Protein AF-A0A497FRP1-F1 (afdb_monomer)

Solvent-accessible surface area (backbone atoms only — not comparable to full-atom values): 8065 Å² total; per-residue (Å²): 135,69,64,70,61,54,52,51,53,50,52,49,50,52,52,54,50,51,54,51,51,52,52,52,51,52,52,42,30,51,53,33,51,54,48,50,54,50,49,63,73,69,50,86,67,90,63,81,46,77,48,70,62,61,36,40,38,35,37,31,59,58,55,63,55,60,57,51,46,23,68,77,69,72,33,69,66,49,78,50,76,62,98,81,29,37,36,36,42,31,58,56,97,89,31,47,36,39,38,33,65,16,40,42,53,94,98,45,67,75,72,94,77,89,77,90,79,89,80,88,82,88,79,93,78,82,78,77,78,75,86,75,129

Sequence (133 aa):
MNWKRALKKEINREFEGDIRLLQEQRRRILRAYELKLKILQILERPVEAIFGSTKVYIRTFDFRVAHELSRKLGIIFWKDTDSYGATYTGQYNGIEIEIYGIKQLPGCKLVPKTRTVTETYYEIVCGGESDAD

Structure (mmCIF, N/CA/C/O backbone):
data_AF-A0A497FRP1-F1
#
_entry.id   AF-A0A497FRP1-F1
#
loop_
_atom_site.group_PDB
_atom_site.id
_atom_site.type_symbol
_atom_site.label_atom_id
_atom_site.label_alt_id
_atom_site.label_comp_id
_atom_site.label_asym_id
_atom_site.label_entity_id
_atom_site.label_seq_id
_atom_site.pdbx_PDB_ins_code
_atom_site.Cartn_x
_atom_site.Cartn_y
_atom_site.Cartn_z
_atom_site.occupancy
_atom_site.B_iso_or_equiv
_atom_site.auth_seq_id
_atom_site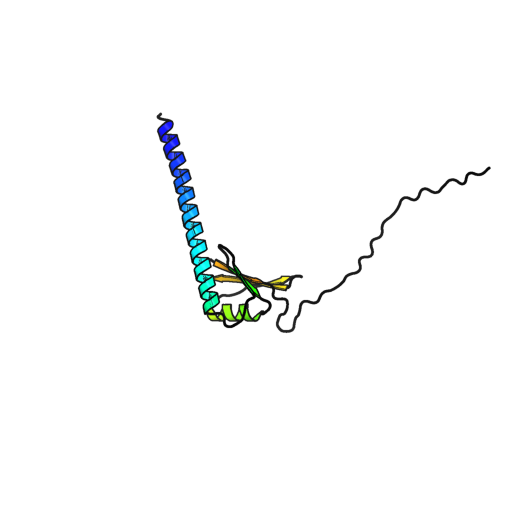.auth_comp_id
_atom_site.auth_asym_id
_atom_site.auth_atom_id
_atom_site.pdbx_PDB_model_num
ATOM 1 N N . MET A 1 1 ? -41.537 20.445 31.532 1.00 57.53 1 MET A N 1
ATOM 2 C CA . MET A 1 1 ? -40.456 19.697 30.842 1.00 57.53 1 MET A CA 1
ATOM 3 C C . MET A 1 1 ? -39.112 20.335 31.176 1.00 57.53 1 MET A C 1
ATOM 5 O O . MET A 1 1 ? -38.993 21.546 31.063 1.00 57.53 1 MET A O 1
ATOM 9 N N . ASN A 1 2 ? -38.125 19.564 31.646 1.00 80.31 2 ASN A N 1
ATOM 10 C CA . ASN A 1 2 ? -36.845 20.113 32.116 1.00 80.31 2 ASN A CA 1
ATOM 11 C C . ASN A 1 2 ? -35.817 20.145 30.970 1.00 80.31 2 ASN A C 1
ATOM 13 O O . ASN A 1 2 ? -35.059 19.193 30.776 1.00 80.31 2 ASN A O 1
ATOM 17 N N . TRP A 1 3 ? -35.838 21.229 30.194 1.00 78.75 3 TRP A N 1
ATOM 18 C CA . TRP A 1 3 ? -35.040 21.423 28.976 1.00 78.75 3 TRP A CA 1
ATOM 19 C C . TRP A 1 3 ? -33.530 21.219 29.192 1.00 78.75 3 TRP A C 1
ATOM 21 O O . TRP A 1 3 ? -32.858 20.659 28.332 1.00 78.75 3 TRP A O 1
ATOM 31 N N . LYS A 1 4 ? -33.006 21.537 30.385 1.00 80.81 4 LYS A N 1
ATOM 32 C CA . LYS A 1 4 ? -31.594 21.313 30.746 1.00 80.81 4 LYS A CA 1
ATOM 33 C C . LYS A 1 4 ? -31.196 19.831 30.752 1.00 80.81 4 LYS A C 1
ATOM 35 O O . LYS A 1 4 ? -30.079 19.492 30.374 1.00 80.81 4 LYS A O 1
ATOM 40 N N . ARG A 1 5 ? -32.095 18.926 31.170 1.00 81.12 5 ARG A N 1
ATOM 41 C CA . ARG A 1 5 ? -31.841 17.469 31.149 1.00 81.12 5 ARG A CA 1
ATOM 42 C C . ARG A 1 5 ? -31.880 16.899 29.732 1.00 81.12 5 ARG A C 1
ATOM 44 O O . ARG A 1 5 ? -31.123 15.975 29.457 1.00 81.12 5 ARG A O 1
ATOM 51 N N . ALA A 1 6 ? -32.752 17.428 28.873 1.00 73.25 6 ALA A N 1
ATOM 52 C CA . ALA A 1 6 ? -32.811 17.039 27.466 1.00 73.25 6 ALA A CA 1
ATOM 53 C C . ALA A 1 6 ? -31.524 17.461 26.742 1.00 73.25 6 ALA A C 1
ATOM 55 O O . ALA A 1 6 ? -30.841 16.604 26.191 1.00 73.25 6 ALA A O 1
ATOM 56 N N . LEU A 1 7 ? -31.117 18.726 26.905 1.00 78.50 7 LEU A N 1
ATOM 57 C CA . LEU A 1 7 ? -29.882 19.268 26.335 1.00 78.50 7 LEU A CA 1
ATOM 58 C C . LEU A 1 7 ? -28.638 18.483 26.786 1.00 78.50 7 LEU A C 1
ATOM 60 O O . LEU A 1 7 ? -27.804 18.113 25.971 1.00 78.50 7 LEU A O 1
ATOM 64 N N . LYS A 1 8 ? -28.537 18.144 28.080 1.00 78.38 8 LYS A N 1
ATOM 65 C CA . LYS A 1 8 ? -27.418 17.341 28.602 1.00 78.38 8 LYS A CA 1
ATOM 66 C C . LYS A 1 8 ? -27.380 15.918 28.026 1.00 78.38 8 LYS A C 1
ATOM 68 O O . LYS A 1 8 ? -26.298 15.389 27.802 1.00 78.38 8 LYS A O 1
ATOM 73 N N . LYS A 1 9 ? -28.537 15.280 27.809 1.00 80.00 9 LYS A N 1
ATOM 74 C CA . LYS A 1 9 ? -28.605 13.946 27.184 1.00 80.00 9 LYS A CA 1
ATOM 75 C C . LYS A 1 9 ? -28.179 13.977 25.720 1.00 80.00 9 LYS A C 1
ATOM 77 O O . LYS A 1 9 ? -27.547 13.031 25.268 1.00 80.00 9 LYS A O 1
ATOM 82 N N . GLU A 1 10 ? -28.550 15.032 25.009 1.00 77.94 10 GLU A N 1
ATOM 83 C CA . GLU A 1 10 ? -28.209 15.221 23.601 1.00 77.94 10 GLU A CA 1
ATOM 84 C C . GLU A 1 10 ? -26.709 15.463 23.428 1.00 77.94 10 GLU A C 1
ATOM 86 O O . GLU A 1 10 ? -26.054 14.690 22.737 1.00 77.94 10 GLU A O 1
ATOM 91 N N . ILE A 1 11 ? -26.147 16.399 24.202 1.00 78.00 11 ILE A N 1
ATOM 92 C CA . ILE A 1 11 ? -24.701 16.656 24.256 1.00 78.00 11 ILE A CA 1
ATOM 93 C C . ILE A 1 11 ? -23.923 15.378 24.610 1.00 78.00 11 ILE A C 1
ATOM 95 O O . ILE A 1 11 ? -22.951 15.037 23.945 1.00 78.00 11 ILE A O 1
ATOM 99 N N . ASN A 1 12 ? -24.352 14.625 25.632 1.00 82.38 12 ASN A N 1
ATOM 100 C CA . ASN A 1 12 ? -23.674 13.378 25.997 1.00 82.38 12 ASN A CA 1
ATOM 101 C C . ASN A 1 12 ? -23.708 12.334 24.870 1.00 82.38 12 ASN A C 1
ATOM 103 O O . ASN A 1 12 ? -22.714 11.645 24.670 1.00 82.38 12 ASN A O 1
ATOM 107 N N . ARG A 1 13 ? -24.820 12.213 24.132 1.00 79.00 13 ARG A N 1
ATOM 108 C CA . ARG A 1 13 ? -24.919 11.288 22.992 1.00 79.00 13 ARG A CA 1
ATOM 109 C C . ARG A 1 13 ? -23.989 11.673 21.849 1.00 79.00 13 ARG A C 1
ATOM 111 O O . ARG A 1 13 ? -23.401 10.786 21.239 1.00 79.00 13 ARG A O 1
ATOM 118 N N . GLU A 1 14 ? -23.870 12.965 21.568 1.00 81.00 14 GLU A N 1
ATOM 119 C CA . GLU A 1 14 ? -22.964 13.488 20.546 1.00 81.00 14 GLU A CA 1
ATOM 120 C C . GLU A 1 14 ? -21.505 13.162 20.903 1.00 81.00 14 GLU A C 1
ATOM 122 O O . GLU A 1 14 ? -20.824 12.474 20.143 1.00 81.00 14 GLU A O 1
ATOM 127 N N . PHE A 1 15 ? -21.075 13.490 22.128 1.00 83.88 15 PHE A N 1
ATOM 128 C CA . PHE A 1 15 ? -19.728 13.156 22.606 1.00 83.88 15 PHE A CA 1
ATOM 129 C C . PHE A 1 15 ? -19.458 11.643 22.674 1.00 83.88 15 PHE A C 1
ATOM 131 O O . PHE A 1 15 ? -18.354 11.201 22.359 1.00 83.88 15 PHE A O 1
ATOM 138 N N . GLU A 1 16 ? -20.435 10.820 23.069 1.00 87.75 16 GLU A N 1
ATOM 139 C CA . GLU A 1 16 ? -20.305 9.355 23.038 1.00 87.75 16 GLU A CA 1
ATOM 140 C C . GLU A 1 16 ? -20.108 8.829 21.606 1.00 87.75 16 GLU A C 1
ATOM 142 O O . GLU A 1 16 ? -19.308 7.912 21.388 1.00 87.75 16 GLU A O 1
ATOM 147 N N . GLY A 1 17 ? -20.801 9.425 20.631 1.00 86.62 17 GLY A N 1
ATOM 148 C CA . GLY A 1 17 ? -20.626 9.144 19.207 1.00 86.62 17 GLY A CA 1
ATOM 149 C C . GLY A 1 17 ? -19.216 9.476 18.722 1.00 86.62 17 GLY A C 1
ATOM 150 O O . GLY A 1 17 ? -18.550 8.620 18.132 1.00 86.62 17 GLY A O 1
ATOM 151 N N . ASP A 1 18 ? -18.726 10.668 19.052 1.00 88.12 18 ASP A N 1
ATOM 152 C CA . ASP A 1 18 ? -17.386 11.129 18.679 1.00 88.12 18 ASP A CA 1
ATOM 153 C C . ASP A 1 18 ? -16.284 10.268 19.299 1.00 88.12 18 ASP A C 1
ATOM 155 O O . ASP A 1 18 ? -15.343 9.853 18.616 1.00 88.12 18 ASP A O 1
ATOM 159 N N . ILE A 1 19 ? -16.413 9.917 20.583 1.00 90.88 19 ILE A N 1
ATOM 160 C CA . ILE A 1 19 ? -15.466 9.026 21.265 1.00 90.88 19 ILE A CA 1
ATOM 161 C C . ILE A 1 19 ? -15.409 7.673 20.554 1.00 90.88 19 ILE A C 1
ATOM 163 O O . ILE A 1 19 ? -14.320 7.136 20.330 1.00 90.88 19 ILE A O 1
ATOM 167 N N . ARG A 1 20 ? -16.562 7.114 20.176 1.00 92.19 20 ARG A N 1
ATOM 168 C CA . ARG A 1 20 ? -16.623 5.829 19.474 1.00 92.19 20 ARG A CA 1
ATOM 169 C C . ARG A 1 20 ? -15.963 5.910 18.099 1.00 92.19 20 ARG A C 1
ATOM 171 O O . ARG A 1 20 ? -15.179 5.024 17.756 1.00 92.19 20 ARG A O 1
ATOM 178 N N . LEU A 1 21 ? -16.207 6.985 17.352 1.00 91.50 21 LEU A N 1
ATOM 179 C CA . LEU A 1 21 ? -15.576 7.227 16.056 1.00 91.50 21 LEU A CA 1
ATOM 180 C C . LEU A 1 21 ? -14.048 7.317 16.183 1.00 91.50 21 LEU A C 1
ATOM 182 O O . LEU A 1 21 ? -13.322 6.653 15.440 1.00 91.50 21 LEU A O 1
ATOM 186 N N . LEU A 1 22 ? -13.548 8.076 17.160 1.00 92.12 22 LEU A N 1
ATOM 187 C CA . LEU A 1 22 ? -12.113 8.206 17.426 1.00 92.12 22 LEU A CA 1
ATOM 188 C C . LEU A 1 22 ? -11.483 6.868 17.831 1.00 92.12 22 LEU A C 1
ATOM 190 O O . LEU A 1 22 ? -10.384 6.530 17.383 1.00 92.12 22 LEU A O 1
ATOM 194 N N . GLN A 1 23 ? -12.178 6.065 18.640 1.00 93.62 23 GLN A N 1
ATOM 195 C CA . GLN A 1 23 ? -11.725 4.720 18.998 1.00 93.62 23 GLN A CA 1
ATOM 196 C C . GLN A 1 23 ? -11.645 3.796 17.777 1.00 93.62 23 GLN A C 1
ATOM 198 O O . GLN A 1 23 ? -10.676 3.045 17.638 1.00 93.62 23 GLN A O 1
ATOM 203 N N . GLU A 1 24 ? -12.623 3.849 16.875 1.00 92.00 24 GLU A N 1
ATOM 204 C CA . GLU A 1 24 ? -12.614 3.071 15.634 1.00 92.00 24 GLU A CA 1
ATOM 205 C C . GLU A 1 24 ? -11.492 3.512 14.689 1.00 92.00 24 GLU A C 1
ATOM 207 O O . GLU A 1 24 ? -10.766 2.662 14.165 1.00 92.00 24 GLU A O 1
ATOM 212 N N . GLN A 1 25 ? -11.279 4.820 14.526 1.00 91.56 25 GLN A N 1
ATOM 213 C CA . GLN A 1 25 ? -10.159 5.357 13.751 1.00 91.56 25 GLN A CA 1
ATOM 214 C C . GLN A 1 25 ? -8.815 4.906 14.326 1.00 91.56 25 GLN A C 1
ATOM 216 O O . GLN A 1 25 ? -7.975 4.387 13.589 1.00 91.56 25 GLN A O 1
ATOM 221 N N . ARG A 1 26 ? -8.633 5.004 15.649 1.00 93.94 26 ARG A N 1
ATOM 222 C CA . ARG A 1 26 ? -7.423 4.529 16.332 1.00 93.94 26 ARG A CA 1
ATOM 223 C C . ARG A 1 26 ? -7.180 3.043 16.073 1.00 93.94 26 ARG A C 1
ATOM 225 O O . ARG A 1 26 ? -6.056 2.662 15.757 1.00 93.94 26 ARG A O 1
ATOM 232 N N . ARG A 1 27 ? -8.215 2.199 16.155 1.00 93.75 27 ARG A N 1
ATOM 233 C CA . ARG A 1 27 ? -8.098 0.761 15.845 1.00 93.75 27 ARG A CA 1
ATOM 234 C C . ARG A 1 27 ? -7.676 0.519 14.396 1.00 93.75 27 ARG A C 1
ATOM 236 O O . ARG A 1 27 ? -6.821 -0.330 14.161 1.00 93.75 27 ARG A O 1
ATOM 243 N N . ARG A 1 28 ? -8.240 1.252 13.431 1.00 93.19 28 ARG A N 1
ATOM 244 C CA . ARG A 1 28 ? -7.859 1.136 12.010 1.00 93.19 28 ARG A CA 1
ATOM 245 C C . ARG A 1 28 ? -6.396 1.519 11.786 1.00 93.19 28 ARG A C 1
ATOM 247 O O . ARG A 1 28 ? -5.691 0.784 11.103 1.00 93.19 28 ARG A O 1
ATOM 254 N N . ILE A 1 29 ? -5.938 2.609 12.404 1.00 94.75 29 ILE A N 1
ATOM 255 C CA . ILE A 1 29 ? -4.543 3.064 12.310 1.00 94.75 29 ILE A CA 1
ATOM 256 C C . ILE A 1 29 ? -3.583 2.018 12.883 1.00 94.75 29 ILE A C 1
ATOM 258 O O . ILE A 1 29 ? -2.592 1.685 12.239 1.00 94.75 29 ILE A O 1
ATOM 262 N N . LEU A 1 30 ? -3.888 1.459 14.059 1.00 96.12 30 LEU A N 1
ATOM 263 C CA . LEU A 1 30 ? -3.043 0.436 14.683 1.00 96.12 30 LEU A CA 1
ATOM 264 C C . LEU A 1 30 ? -2.925 -0.818 13.811 1.00 96.12 30 LEU A C 1
ATOM 266 O O . LEU A 1 30 ? -1.815 -1.282 13.569 1.00 96.12 30 LEU A O 1
ATOM 270 N N . ARG A 1 31 ? -4.036 -1.312 13.252 1.00 96.19 31 ARG A N 1
ATOM 271 C CA . ARG A 1 31 ? -3.995 -2.474 12.350 1.00 96.19 31 ARG A CA 1
ATOM 272 C C . ARG A 1 31 ? -3.225 -2.188 11.058 1.00 96.19 31 ARG A C 1
ATOM 274 O O . ARG A 1 31 ? -2.502 -3.053 10.574 1.00 96.19 31 ARG A O 1
ATOM 281 N N . ALA A 1 32 ? -3.359 -0.985 10.494 1.00 96.38 32 ALA A N 1
ATOM 282 C CA . ALA A 1 32 ? -2.578 -0.581 9.325 1.00 96.38 32 ALA A CA 1
ATOM 283 C C . ALA A 1 32 ? -1.082 -0.516 9.657 1.00 96.38 32 ALA A C 1
ATOM 285 O O . ALA A 1 32 ? -0.261 -0.979 8.871 1.00 96.38 32 ALA A O 1
ATOM 286 N N . TYR A 1 33 ? -0.719 -0.004 10.833 1.00 96.75 33 TYR A N 1
ATOM 287 C CA . TYR A 1 33 ? 0.664 0.021 11.304 1.00 96.75 33 TYR A CA 1
ATOM 288 C C . TYR A 1 3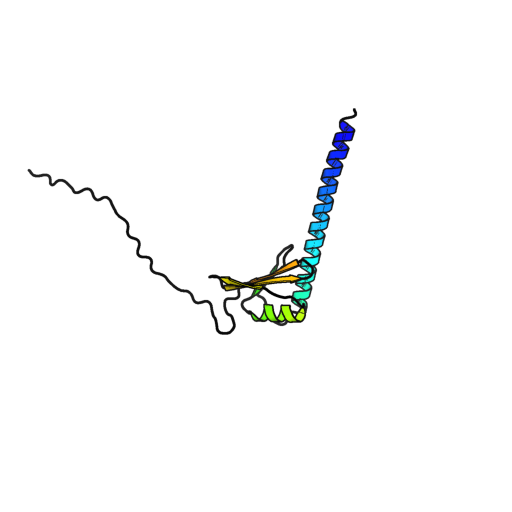3 ? 1.245 -1.388 11.497 1.00 96.75 33 TYR A C 1
ATOM 290 O O . TYR A 1 33 ? 2.331 -1.672 10.992 1.00 96.75 33 TYR A O 1
ATOM 298 N N . GLU A 1 34 ? 0.505 -2.294 12.138 1.00 97.00 34 GLU A N 1
ATOM 299 C CA . GLU A 1 34 ? 0.885 -3.707 12.275 1.00 97.00 34 GLU A CA 1
ATOM 300 C C . GLU A 1 34 ? 1.096 -4.372 10.911 1.00 97.00 34 GLU A C 1
ATOM 302 O O . GLU A 1 34 ? 2.082 -5.081 10.705 1.00 97.00 34 GLU A O 1
ATOM 307 N N . LEU A 1 35 ? 0.212 -4.100 9.947 1.00 97.31 35 LEU A N 1
ATOM 308 C CA . LEU A 1 35 ? 0.352 -4.606 8.586 1.00 97.31 35 LEU A CA 1
ATOM 309 C C . LEU A 1 35 ? 1.621 -4.077 7.907 1.00 97.31 35 LEU A C 1
ATOM 311 O O . LEU A 1 35 ? 2.328 -4.855 7.274 1.00 97.31 35 LEU A O 1
ATOM 315 N N . LYS A 1 36 ? 1.962 -2.793 8.063 1.00 97.38 36 LYS A N 1
ATOM 316 C CA . LYS A 1 36 ? 3.218 -2.248 7.522 1.00 97.38 36 LYS A CA 1
ATOM 317 C C . LYS A 1 36 ? 4.444 -2.933 8.111 1.00 97.38 36 LYS A C 1
ATOM 319 O O . LYS A 1 36 ? 5.346 -3.286 7.360 1.00 97.38 36 LYS A O 1
ATOM 324 N N . LEU A 1 37 ? 4.475 -3.136 9.430 1.00 96.56 37 LEU A N 1
ATOM 325 C CA . LEU A 1 37 ? 5.568 -3.851 10.093 1.00 96.56 37 LEU A CA 1
ATOM 326 C C . LEU A 1 37 ? 5.679 -5.287 9.583 1.00 96.56 37 LEU A C 1
ATOM 328 O O . LEU A 1 37 ? 6.774 -5.745 9.266 1.00 96.56 37 LEU A O 1
ATOM 332 N N . LYS A 1 38 ? 4.543 -5.972 9.432 1.00 96.75 38 LYS A N 1
ATOM 333 C CA . LYS A 1 38 ? 4.499 -7.314 8.852 1.00 96.75 38 LYS A CA 1
ATOM 334 C C . LYS A 1 38 ? 5.046 -7.324 7.428 1.00 96.75 38 LYS A C 1
ATOM 336 O O . LYS A 1 38 ? 5.840 -8.194 7.100 1.00 96.75 38 LYS A O 1
ATOM 341 N N . ILE A 1 39 ? 4.655 -6.358 6.596 1.00 96.94 39 ILE A N 1
ATOM 342 C CA . ILE A 1 39 ? 5.176 -6.213 5.233 1.00 96.94 39 ILE A CA 1
ATOM 343 C C . ILE A 1 39 ? 6.692 -6.018 5.261 1.00 96.94 39 ILE A C 1
ATOM 345 O O . ILE A 1 39 ? 7.389 -6.745 4.568 1.00 96.94 39 ILE A O 1
ATOM 349 N N . LEU A 1 40 ? 7.212 -5.115 6.097 1.00 94.75 40 LEU A N 1
ATOM 350 C CA . LEU A 1 40 ? 8.657 -4.896 6.234 1.00 94.75 40 LEU A CA 1
ATOM 351 C C . LEU A 1 40 ? 9.416 -6.166 6.636 1.00 94.75 40 LEU A C 1
ATOM 353 O O . LEU A 1 40 ? 10.519 -6.387 6.155 1.00 94.75 40 LEU A O 1
ATOM 357 N N . GLN A 1 41 ? 8.835 -7.003 7.497 1.00 95.31 41 GLN A N 1
ATOM 358 C CA . GLN A 1 41 ? 9.462 -8.250 7.944 1.00 95.31 41 GLN A CA 1
ATOM 359 C C . GLN A 1 41 ? 9.485 -9.333 6.867 1.00 95.31 41 GLN A C 1
ATOM 361 O O . GLN A 1 41 ? 10.419 -10.127 6.815 1.00 95.31 41 GLN A O 1
ATOM 366 N N . ILE A 1 42 ? 8.438 -9.411 6.044 1.00 95.44 42 ILE A N 1
ATOM 367 C CA . ILE A 1 42 ? 8.320 -10.472 5.042 1.00 95.44 42 ILE A CA 1
ATOM 368 C C . ILE A 1 42 ? 8.924 -10.082 3.700 1.00 95.44 42 ILE A C 1
ATOM 370 O O . ILE A 1 42 ? 9.133 -10.973 2.888 1.00 95.44 42 ILE A O 1
ATOM 374 N N . LEU A 1 43 ? 9.132 -8.799 3.419 1.00 95.06 43 LEU A N 1
ATOM 375 C CA . LEU A 1 43 ? 9.592 -8.339 2.117 1.00 95.06 43 LEU A CA 1
ATOM 376 C C . LEU A 1 43 ? 11.109 -8.538 1.981 1.00 95.06 43 LEU A C 1
ATOM 378 O O . LEU A 1 43 ? 11.888 -7.991 2.751 1.00 95.06 43 LEU A O 1
ATOM 382 N N . GLU A 1 44 ? 11.532 -9.301 0.978 1.00 95.06 44 GLU A N 1
ATOM 383 C CA . GLU A 1 44 ? 12.948 -9.494 0.635 1.00 95.06 44 GLU A CA 1
ATOM 384 C C . GLU A 1 44 ? 13.456 -8.403 -0.313 1.00 95.06 44 GLU A C 1
ATOM 386 O O . GLU A 1 44 ? 14.650 -8.110 -0.369 1.00 95.06 44 GLU A O 1
ATOM 391 N N . ARG A 1 45 ? 12.552 -7.815 -1.100 1.00 92.69 45 ARG A N 1
ATOM 392 C CA . ARG A 1 45 ? 12.882 -6.789 -2.089 1.00 92.69 45 ARG A CA 1
ATOM 393 C C . ARG A 1 45 ? 12.916 -5.403 -1.458 1.00 92.69 45 ARG A C 1
ATOM 395 O O . ARG A 1 45 ? 12.055 -5.094 -0.644 1.00 92.69 45 ARG A O 1
ATOM 402 N N . PRO A 1 46 ? 13.843 -4.525 -1.865 1.00 91.19 46 PRO A N 1
ATOM 403 C CA . PRO A 1 46 ? 13.814 -3.147 -1.409 1.00 91.19 46 PRO A CA 1
ATOM 404 C C . PRO A 1 46 ? 12.569 -2.425 -1.943 1.00 91.19 46 PRO A C 1
ATOM 406 O O . PRO A 1 46 ? 12.139 -2.625 -3.082 1.00 91.19 46 PRO A O 1
ATOM 409 N N . VAL A 1 47 ? 12.017 -1.547 -1.112 1.00 95.38 47 VAL A N 1
ATOM 410 C CA . VAL A 1 47 ? 10.972 -0.578 -1.466 1.00 95.38 47 VAL A CA 1
ATOM 411 C C . VAL A 1 47 ? 11.459 0.807 -1.079 1.00 95.38 47 VAL A C 1
ATOM 413 O O . VAL A 1 47 ? 12.238 0.949 -0.140 1.00 95.38 47 VAL A O 1
ATOM 416 N N . GLU A 1 48 ? 11.003 1.832 -1.790 1.00 96.06 48 GLU A N 1
ATOM 417 C CA . GLU A 1 48 ? 11.396 3.208 -1.484 1.00 96.06 48 GLU A CA 1
ATOM 418 C C . GLU A 1 48 ? 10.722 3.705 -0.206 1.00 96.06 48 GLU A C 1
ATOM 420 O O . GLU A 1 48 ? 11.336 4.401 0.597 1.00 96.06 48 GLU A O 1
ATOM 425 N N . ALA A 1 49 ? 9.444 3.365 -0.023 1.00 95.94 49 ALA A N 1
ATOM 426 C CA . ALA A 1 49 ? 8.674 3.803 1.130 1.00 95.94 49 ALA A CA 1
ATOM 427 C C . ALA A 1 49 ? 7.458 2.911 1.384 1.00 95.94 49 ALA A C 1
ATOM 429 O O . ALA A 1 49 ? 6.848 2.386 0.449 1.00 95.94 49 ALA A O 1
ATOM 430 N N . ILE A 1 50 ? 7.063 2.831 2.657 1.00 97.19 50 ILE A N 1
ATOM 431 C CA . ILE A 1 50 ? 5.781 2.275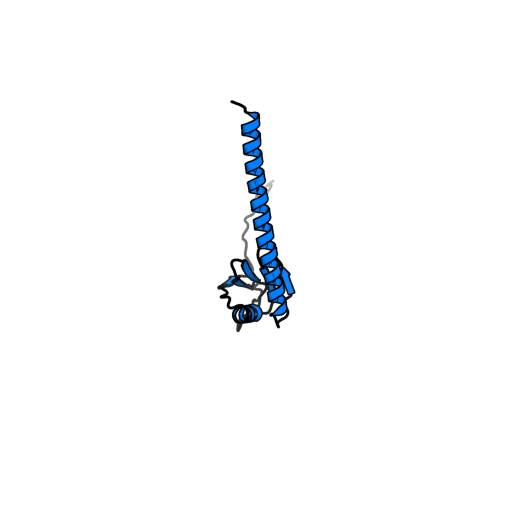 3.093 1.00 97.19 50 ILE A CA 1
ATOM 432 C C . ILE A 1 50 ? 5.097 3.289 4.016 1.00 97.19 50 ILE A C 1
ATOM 434 O O . ILE A 1 50 ? 5.638 3.648 5.061 1.00 97.19 50 ILE A O 1
ATOM 438 N N . PHE A 1 51 ? 3.902 3.761 3.661 1.00 96.19 51 PHE A N 1
ATOM 439 C CA . PHE A 1 51 ? 3.221 4.849 4.379 1.00 96.19 51 PHE A CA 1
ATOM 440 C C . PHE A 1 51 ? 1.682 4.731 4.332 1.00 96.19 51 PHE A C 1
ATOM 442 O O . PHE A 1 51 ? 1.151 3.701 3.932 1.00 96.19 51 PHE A O 1
ATOM 449 N N . GLY A 1 52 ? 0.970 5.745 4.845 1.00 94.00 52 GLY A N 1
ATOM 450 C CA . GLY A 1 52 ? -0.504 5.813 4.902 1.00 94.00 52 GLY A CA 1
ATOM 451 C C . GLY A 1 52 ? -1.101 5.516 6.283 1.00 94.00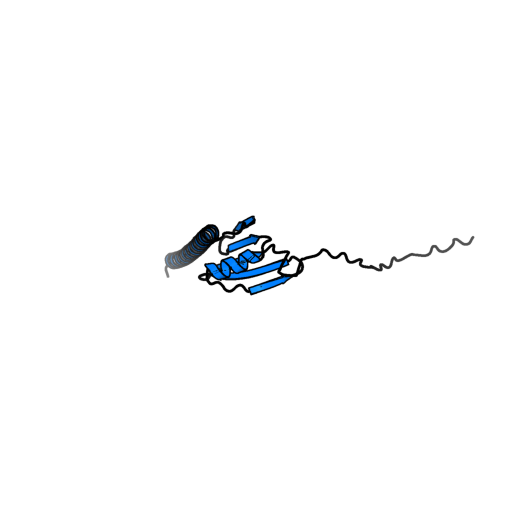 52 GLY A C 1
ATOM 452 O O . GLY A 1 52 ? -0.571 4.707 7.032 1.00 94.00 52 GLY A O 1
ATOM 453 N N . SER A 1 53 ? -2.170 6.200 6.686 1.00 92.56 53 SER A N 1
ATOM 454 C CA . SER A 1 53 ? -2.667 6.092 8.073 1.00 92.56 53 SER A CA 1
ATOM 455 C C . SER A 1 53 ? -3.620 4.915 8.274 1.00 92.56 53 SER A C 1
ATOM 457 O O . SER A 1 53 ? -3.479 4.152 9.221 1.00 92.56 53 SER A O 1
ATOM 459 N N . THR A 1 54 ? -4.587 4.758 7.373 1.00 93.00 54 THR A N 1
ATOM 460 C CA . THR A 1 54 ? -5.631 3.714 7.412 1.00 93.00 54 THR A CA 1
ATOM 461 C C . THR A 1 54 ? -5.562 2.761 6.220 1.00 93.00 54 THR A C 1
ATOM 463 O O . THR A 1 54 ? -6.246 1.741 6.208 1.00 93.00 54 THR A O 1
ATOM 466 N N . LYS A 1 55 ? -4.724 3.099 5.238 1.00 95.62 55 LYS A N 1
ATOM 467 C CA . LYS A 1 55 ? -4.360 2.313 4.061 1.00 95.62 55 LYS A CA 1
ATOM 468 C C . LYS A 1 55 ? -2.844 2.170 4.031 1.00 95.62 55 LYS A C 1
ATOM 470 O O . LYS A 1 55 ? -2.142 2.986 4.636 1.00 95.62 55 LYS A O 1
ATOM 475 N N . VAL A 1 56 ? -2.347 1.157 3.336 1.00 97.88 56 VAL A N 1
ATOM 476 C CA . VAL A 1 56 ? -0.913 0.921 3.182 1.00 97.88 56 VAL A CA 1
ATOM 477 C C . VAL A 1 56 ? -0.499 1.231 1.753 1.00 97.88 56 VAL A C 1
ATOM 479 O O . VAL A 1 56 ? -0.859 0.514 0.830 1.00 97.88 56 VAL A O 1
ATOM 482 N N . TYR A 1 57 ? 0.295 2.279 1.587 1.00 98.19 57 TYR A N 1
ATOM 483 C CA . TYR A 1 57 ? 0.914 2.624 0.314 1.00 98.19 57 TYR A CA 1
ATOM 484 C C . TYR A 1 57 ? 2.347 2.112 0.291 1.00 98.19 57 TYR A C 1
ATOM 486 O O . TYR A 1 57 ? 3.093 2.340 1.245 1.00 98.19 57 TYR A O 1
ATOM 494 N N . ILE A 1 58 ? 2.734 1.448 -0.793 1.00 97.94 58 ILE A N 1
ATOM 495 C CA . ILE A 1 58 ? 4.078 0.922 -1.021 1.00 97.94 58 ILE A CA 1
ATOM 496 C C . ILE A 1 58 ? 4.610 1.530 -2.310 1.00 97.94 58 ILE A C 1
ATOM 498 O O . ILE A 1 58 ? 4.115 1.247 -3.401 1.00 97.94 58 ILE A O 1
ATOM 502 N N . ARG A 1 59 ? 5.646 2.353 -2.186 1.00 97.25 59 ARG A N 1
ATOM 503 C CA . ARG A 1 59 ? 6.312 2.966 -3.331 1.00 97.25 59 ARG A CA 1
ATOM 504 C C . ARG A 1 59 ? 7.482 2.097 -3.774 1.00 97.25 59 ARG A C 1
ATOM 506 O O . ARG A 1 59 ? 8.392 1.836 -2.984 1.00 97.25 59 ARG A O 1
ATOM 513 N N . THR A 1 60 ? 7.471 1.649 -5.025 1.00 96.19 60 THR A N 1
ATOM 514 C CA . THR A 1 60 ? 8.554 0.841 -5.596 1.00 96.19 60 THR A CA 1
ATOM 515 C C . THR A 1 60 ? 8.592 0.912 -7.117 1.00 96.19 60 THR A C 1
ATOM 517 O O . THR A 1 60 ? 7.574 1.109 -7.775 1.00 96.19 60 THR A O 1
ATOM 520 N N . PHE A 1 61 ? 9.777 0.691 -7.683 1.00 93.56 61 PHE A N 1
ATOM 521 C CA . PHE A 1 61 ? 9.959 0.503 -9.122 1.00 93.56 61 PHE A CA 1
ATOM 522 C C . PHE A 1 61 ? 9.936 -0.976 -9.539 1.00 93.56 61 PHE A C 1
ATOM 524 O O . PHE A 1 61 ? 9.866 -1.266 -10.733 1.00 93.56 61 PHE A O 1
ATOM 531 N N . ASP A 1 62 ? 9.997 -1.915 -8.586 1.00 94.31 62 ASP A N 1
ATOM 532 C CA . ASP A 1 62 ? 10.052 -3.353 -8.863 1.00 94.31 62 ASP A CA 1
ATOM 533 C C . ASP A 1 62 ? 8.655 -3.986 -8.790 1.00 94.31 62 ASP A C 1
ATOM 535 O O . ASP A 1 62 ? 8.116 -4.228 -7.708 1.00 94.31 62 ASP A O 1
ATOM 539 N N . PHE A 1 63 ? 8.085 -4.333 -9.948 1.00 93.81 63 PHE A N 1
ATOM 540 C CA . PHE A 1 63 ? 6.778 -4.997 -10.035 1.00 93.81 63 PHE A CA 1
ATOM 541 C C . PHE A 1 63 ? 6.715 -6.332 -9.271 1.00 93.81 63 PHE A C 1
ATOM 543 O O . PHE A 1 63 ? 5.635 -6.788 -8.890 1.00 93.81 63 PHE A O 1
ATOM 550 N N . ARG A 1 64 ? 7.862 -6.978 -9.017 1.00 95.44 64 ARG A N 1
ATOM 551 C CA . ARG A 1 64 ? 7.931 -8.265 -8.306 1.00 95.44 64 ARG A CA 1
ATOM 552 C C . ARG A 1 64 ? 7.524 -8.151 -6.841 1.00 95.44 64 ARG A C 1
ATOM 554 O O . ARG A 1 64 ? 7.153 -9.167 -6.260 1.00 95.44 64 ARG A O 1
ATOM 561 N N . VAL A 1 65 ? 7.517 -6.944 -6.271 1.00 96.19 65 VAL A N 1
ATOM 562 C CA . VAL A 1 65 ? 6.989 -6.675 -4.923 1.00 96.19 65 VAL A CA 1
ATOM 563 C C . VAL A 1 65 ? 5.525 -7.109 -4.809 1.00 96.19 65 VAL A C 1
ATOM 565 O O . VAL A 1 65 ? 5.161 -7.772 -3.841 1.00 96.19 65 VAL A O 1
ATOM 568 N N . ALA A 1 66 ? 4.693 -6.834 -5.821 1.00 95.75 66 ALA A N 1
ATOM 569 C CA . ALA A 1 66 ? 3.288 -7.248 -5.815 1.00 95.75 66 ALA A CA 1
ATOM 570 C C . ALA A 1 66 ? 3.135 -8.779 -5.808 1.00 95.75 66 ALA A C 1
ATOM 572 O O . ALA A 1 66 ? 2.343 -9.327 -5.042 1.00 95.75 66 ALA A O 1
ATOM 573 N N . HIS A 1 67 ? 3.938 -9.486 -6.609 1.00 95.25 67 HIS A N 1
ATOM 574 C CA . HIS A 1 67 ? 3.937 -10.952 -6.656 1.00 95.25 67 HIS A CA 1
ATOM 575 C C . HIS A 1 67 ? 4.421 -11.578 -5.345 1.00 95.25 67 HIS A C 1
ATOM 577 O O . HIS A 1 67 ? 3.860 -12.567 -4.871 1.00 95.25 67 HIS A O 1
ATOM 583 N N . GLU A 1 68 ? 5.458 -10.999 -4.748 1.00 96.56 68 GLU A N 1
ATOM 584 C CA . GLU A 1 68 ? 5.990 -11.459 -3.475 1.00 96.56 68 GLU A CA 1
ATOM 585 C C . GLU A 1 68 ? 4.963 -11.309 -2.352 1.00 96.56 68 GLU A C 1
ATOM 587 O O . GLU A 1 68 ? 4.709 -12.273 -1.628 1.00 96.56 68 GLU A O 1
ATOM 592 N N . LEU A 1 69 ? 4.329 -10.138 -2.248 1.00 96.81 69 LEU A N 1
ATOM 593 C CA . LEU A 1 69 ? 3.281 -9.887 -1.263 1.00 96.81 69 LEU A CA 1
ATOM 594 C C . LEU A 1 69 ? 2.055 -10.761 -1.500 1.00 96.81 69 LEU A C 1
ATOM 596 O O . LEU A 1 69 ? 1.506 -11.297 -0.540 1.00 96.81 69 LEU A O 1
ATOM 600 N N . SER A 1 70 ? 1.668 -10.977 -2.759 1.00 96.94 70 SER A N 1
ATOM 601 C CA . SER A 1 70 ? 0.586 -11.897 -3.107 1.00 96.94 70 SER A CA 1
ATOM 602 C C . SER A 1 70 ? 0.853 -13.299 -2.558 1.00 96.94 70 SER A C 1
ATOM 604 O O . SER A 1 70 ? 0.014 -13.857 -1.855 1.00 96.94 70 SER A O 1
ATOM 606 N N . ARG A 1 71 ? 2.064 -13.827 -2.775 1.00 97.25 71 ARG A N 1
ATOM 607 C CA . ARG A 1 71 ? 2.475 -15.154 -2.296 1.00 97.25 71 ARG A CA 1
ATOM 608 C C . ARG A 1 71 ? 2.592 -15.229 -0.773 1.00 97.25 71 ARG A C 1
ATOM 610 O O . ARG A 1 71 ? 2.142 -16.202 -0.182 1.00 97.25 71 ARG A O 1
ATOM 617 N N . LYS A 1 72 ? 3.227 -14.240 -0.136 1.00 96.75 72 LYS A N 1
ATOM 618 C CA . LYS A 1 72 ? 3.547 -14.281 1.303 1.00 96.75 72 LYS A CA 1
ATOM 619 C C . LYS A 1 72 ? 2.360 -13.928 2.200 1.00 96.75 72 LYS A C 1
ATOM 621 O O . LYS A 1 72 ? 2.279 -14.431 3.316 1.00 96.75 72 LYS A O 1
ATOM 626 N N . LEU A 1 73 ? 1.446 -13.074 1.735 1.00 95.50 73 LEU A N 1
ATOM 627 C CA . LEU A 1 73 ? 0.253 -12.671 2.488 1.00 95.50 73 LEU A CA 1
ATOM 628 C C . LEU A 1 73 ? -1.037 -13.340 2.002 1.00 95.50 73 LEU A C 1
ATOM 630 O O . LEU A 1 73 ? -2.060 -13.188 2.665 1.00 95.50 73 LEU A O 1
ATOM 634 N N . GLY A 1 74 ? -1.007 -14.062 0.878 1.00 95.94 74 GLY A N 1
ATOM 635 C CA . GLY A 1 74 ? -2.203 -14.663 0.282 1.00 95.94 74 GLY A CA 1
ATOM 636 C C . GLY A 1 74 ? -3.179 -13.620 -0.273 1.00 95.94 74 GLY A C 1
ATOM 637 O O . GLY A 1 74 ? -4.388 -13.800 -0.180 1.00 95.94 74 GLY A O 1
ATOM 638 N N . ILE A 1 75 ? -2.664 -12.504 -0.796 1.00 95.62 75 ILE A N 1
ATOM 639 C CA . ILE A 1 75 ? -3.469 -11.381 -1.302 1.00 95.62 75 ILE A CA 1
ATOM 640 C C . ILE A 1 75 ? -3.594 -11.479 -2.818 1.00 95.62 75 ILE A C 1
ATOM 642 O O . ILE A 1 75 ? -2.605 -11.695 -3.518 1.00 95.62 75 ILE A O 1
ATOM 646 N N . ILE A 1 76 ? -4.793 -11.243 -3.340 1.00 96.75 76 ILE A N 1
ATOM 647 C CA . ILE A 1 76 ? -5.004 -11.025 -4.772 1.00 96.75 76 ILE A CA 1
ATOM 648 C C . ILE A 1 76 ? -4.898 -9.523 -5.039 1.00 96.75 76 ILE A C 1
ATOM 650 O O . ILE A 1 76 ? -5.632 -8.733 -4.445 1.00 96.75 76 ILE A O 1
ATOM 654 N N . PHE A 1 77 ? -3.976 -9.141 -5.922 1.00 97.44 77 PHE A N 1
ATOM 655 C CA . PHE A 1 77 ? -3.823 -7.762 -6.376 1.00 97.44 77 PHE A CA 1
ATOM 656 C C . PHE A 1 77 ? -4.466 -7.576 -7.748 1.00 97.44 77 PHE A C 1
ATOM 658 O O . PHE A 1 77 ? -4.167 -8.312 -8.690 1.00 97.44 77 PHE A O 1
ATOM 665 N N . TRP A 1 78 ? -5.296 -6.548 -7.867 1.00 96.81 78 TRP A N 1
ATOM 666 C CA . TRP A 1 78 ? -5.780 -6.022 -9.136 1.00 96.81 78 TRP A CA 1
ATOM 667 C C . TRP A 1 78 ? -4.746 -5.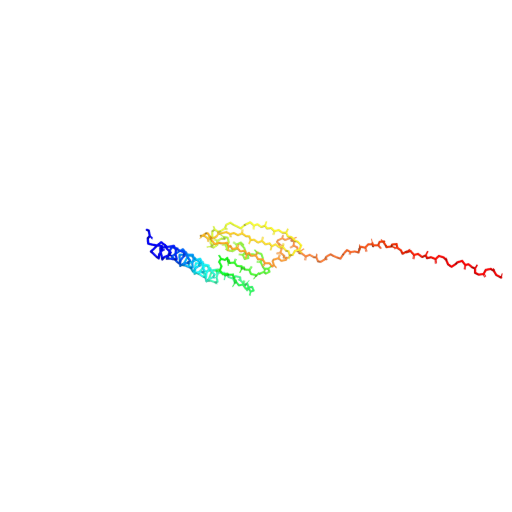059 -9.698 1.00 96.81 78 TRP A C 1
ATOM 669 O O . TRP A 1 78 ? -4.207 -4.245 -8.953 1.00 96.81 78 TRP A O 1
ATOM 679 N N . LYS A 1 79 ? -4.454 -5.160 -10.994 1.00 95.38 79 LYS A N 1
ATOM 680 C CA . LYS A 1 79 ? -3.475 -4.307 -11.671 1.00 95.38 79 LYS A CA 1
ATOM 681 C C . LYS A 1 79 ? -4.198 -3.306 -12.560 1.00 95.38 79 LYS A C 1
ATOM 683 O O . LYS A 1 79 ? -4.960 -3.726 -13.428 1.00 95.38 79 LYS A O 1
ATOM 688 N N . ASP A 1 80 ? -3.872 -2.036 -12.393 1.00 94.81 80 ASP A N 1
ATOM 689 C CA . ASP A 1 80 ? -4.261 -0.951 -13.287 1.00 94.81 80 ASP A CA 1
ATOM 690 C C . ASP A 1 80 ? -3.010 -0.325 -13.922 1.00 94.81 80 ASP A C 1
ATOM 692 O O . ASP A 1 80 ? -1.916 -0.387 -13.351 1.00 94.81 80 ASP A O 1
ATOM 696 N N . THR A 1 81 ? -3.140 0.218 -15.130 1.00 91.81 81 THR A N 1
ATOM 697 C CA . THR A 1 81 ? -2.029 0.822 -15.876 1.00 91.81 81 THR A CA 1
ATOM 698 C C . THR A 1 81 ? -2.461 2.100 -16.572 1.00 91.81 81 THR A C 1
ATOM 700 O O . THR A 1 81 ? -3.394 2.077 -17.373 1.00 91.81 81 THR A O 1
ATOM 703 N N . ASP A 1 82 ? -1.720 3.178 -16.346 1.00 88.25 82 ASP A N 1
ATOM 704 C CA . ASP A 1 82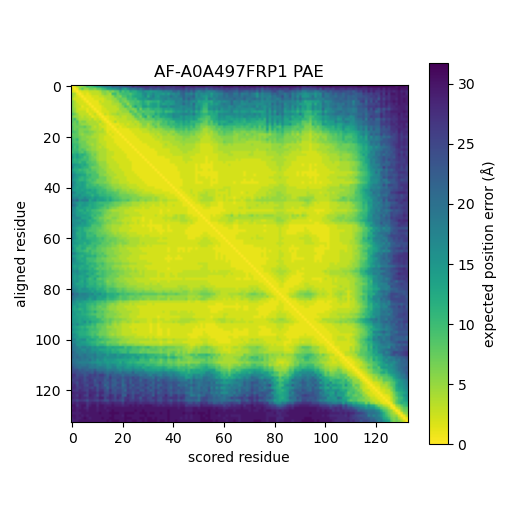 ? -1.980 4.498 -16.911 1.00 88.25 82 ASP A CA 1
ATOM 705 C C . ASP A 1 82 ? -0.700 5.146 -17.483 1.00 88.25 82 ASP A C 1
ATOM 707 O O . ASP A 1 82 ? 0.334 4.500 -17.683 1.00 88.25 82 ASP A O 1
ATOM 711 N N . SER A 1 83 ? -0.764 6.448 -17.780 1.00 85.31 83 SER A N 1
ATOM 712 C CA . SER A 1 83 ? 0.379 7.234 -18.263 1.00 85.31 83 SER A CA 1
ATOM 713 C C . SER A 1 83 ? 1.509 7.410 -17.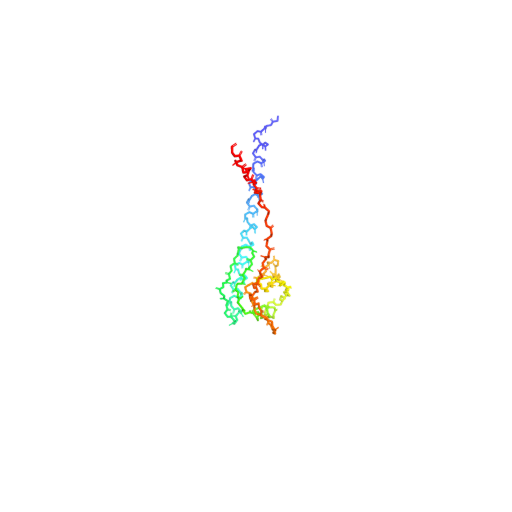240 1.00 85.31 83 SER A C 1
ATOM 715 O O . SER A 1 83 ? 2.592 7.863 -17.611 1.00 85.31 83 SER A O 1
ATOM 717 N N . TYR A 1 84 ? 1.278 7.086 -15.968 1.00 85.69 84 TYR A N 1
ATOM 718 C CA . TYR A 1 84 ? 2.234 7.224 -14.870 1.00 85.69 84 TYR A CA 1
ATOM 719 C C . TYR A 1 84 ? 2.895 5.894 -14.490 1.00 85.69 84 TYR A C 1
ATOM 721 O O . TYR A 1 84 ? 4.001 5.902 -13.937 1.00 85.69 84 TYR A O 1
ATOM 729 N N . GLY A 1 85 ? 2.286 4.762 -14.844 1.00 90.94 85 GLY A N 1
ATOM 730 C CA . GLY A 1 85 ? 2.862 3.431 -14.694 1.00 90.94 85 GLY A CA 1
ATOM 731 C C . GLY A 1 85 ? 1.811 2.375 -14.377 1.00 90.94 85 GLY A C 1
ATOM 732 O O . GLY A 1 85 ? 0.662 2.469 -14.791 1.00 90.94 85 GLY A O 1
ATOM 733 N N . ALA A 1 86 ? 2.232 1.338 -13.661 1.00 94.69 86 ALA A N 1
ATOM 734 C CA . ALA A 1 86 ? 1.359 0.310 -13.123 1.00 94.69 86 ALA A CA 1
ATOM 735 C C . ALA A 1 86 ? 1.126 0.524 -11.625 1.00 94.69 86 ALA A C 1
ATOM 737 O O . ALA A 1 86 ? 2.068 0.788 -10.868 1.00 94.69 86 ALA A O 1
ATOM 738 N N . THR A 1 87 ? -0.118 0.315 -11.211 1.00 97.00 87 THR A N 1
ATOM 739 C CA . THR A 1 87 ? -0.548 0.316 -9.814 1.00 97.00 87 THR A CA 1
ATOM 740 C C . THR A 1 87 ? -1.198 -1.025 -9.502 1.00 97.00 87 THR A C 1
ATOM 742 O O . THR A 1 87 ? -1.938 -1.575 -10.317 1.00 97.00 87 THR A O 1
ATOM 745 N N . TYR A 1 88 ? -0.900 -1.580 -8.330 1.00 97.62 88 TYR A N 1
ATOM 746 C CA . TYR A 1 88 ? -1.496 -2.820 -7.845 1.00 97.62 88 TYR A CA 1
ATOM 747 C C . TYR A 1 88 ? -2.269 -2.552 -6.560 1.00 97.62 88 TYR A C 1
ATOM 749 O O . TYR A 1 88 ? -1.681 -2.099 -5.580 1.00 97.62 88 TYR A O 1
ATOM 757 N N . THR A 1 89 ? -3.549 -2.905 -6.535 1.00 98.19 89 THR A N 1
ATOM 758 C CA . THR A 1 89 ? -4.428 -2.677 -5.384 1.00 98.19 89 THR A CA 1
ATOM 759 C C . THR A 1 89 ? -4.986 -3.996 -4.872 1.00 98.19 89 THR A C 1
ATOM 761 O O . THR A 1 89 ? -5.489 -4.820 -5.636 1.00 98.19 89 THR A O 1
ATOM 764 N N . GLY A 1 90 ? -4.886 -4.221 -3.568 1.00 97.69 90 GLY A N 1
ATOM 765 C CA . GLY A 1 90 ? -5.384 -5.417 -2.896 1.00 97.69 90 GLY A CA 1
ATOM 766 C C . GLY A 1 90 ? -5.912 -5.095 -1.505 1.00 97.69 90 GLY A C 1
ATOM 767 O O . GLY A 1 90 ? -5.791 -3.970 -1.022 1.00 97.69 90 GLY A O 1
ATOM 768 N N . GLN A 1 91 ? -6.497 -6.088 -0.841 1.00 97.06 91 GLN A N 1
ATOM 769 C CA . GLN A 1 91 ? -6.940 -5.956 0.546 1.00 97.06 91 GLN A CA 1
ATOM 770 C C . GLN A 1 91 ? -6.401 -7.087 1.417 1.00 97.06 91 GLN A C 1
ATOM 772 O O . GLN A 1 91 ? -6.380 -8.247 1.014 1.00 97.06 91 GLN A O 1
ATOM 777 N N . TYR A 1 92 ? -6.024 -6.740 2.646 1.00 96.38 92 TYR A N 1
ATOM 778 C CA . TYR A 1 92 ? -5.637 -7.680 3.691 1.00 96.38 92 TYR A CA 1
ATOM 779 C C . TYR A 1 92 ? -6.380 -7.355 4.981 1.00 96.38 92 TYR A C 1
ATOM 781 O O . TYR A 1 92 ? -6.226 -6.265 5.529 1.00 96.38 92 TYR A O 1
ATOM 789 N N . ASN A 1 93 ? -7.197 -8.289 5.473 1.00 92.88 93 ASN A N 1
ATOM 790 C CA . ASN A 1 93 ? -7.992 -8.116 6.697 1.00 92.88 93 ASN A CA 1
ATOM 791 C C . ASN A 1 93 ? -8.789 -6.790 6.737 1.00 92.88 93 ASN A C 1
ATOM 793 O O . ASN A 1 93 ? -8.879 -6.136 7.777 1.00 92.88 93 ASN A O 1
ATOM 797 N N . GLY A 1 94 ? -9.351 -6.384 5.591 1.00 93.44 94 GLY A N 1
ATOM 798 C CA . GLY A 1 94 ? -10.122 -5.144 5.442 1.00 93.44 94 GLY A CA 1
ATOM 799 C C . GLY A 1 94 ? -9.287 -3.861 5.331 1.00 93.44 94 GLY A C 1
ATOM 800 O O . GLY A 1 94 ? -9.852 -2.772 5.396 1.00 93.44 94 GLY A O 1
ATOM 801 N N . ILE A 1 95 ? -7.965 -3.966 5.179 1.00 96.12 95 ILE A N 1
ATOM 802 C CA . ILE A 1 95 ? -7.059 -2.835 4.945 1.00 96.12 95 ILE A CA 1
ATOM 803 C C . ILE A 1 95 ? -6.599 -2.874 3.497 1.00 96.12 95 ILE A C 1
ATOM 805 O O . ILE A 1 95 ? -6.101 -3.895 3.025 1.00 96.12 95 ILE A O 1
ATOM 809 N N . GLU A 1 96 ? -6.763 -1.757 2.801 1.00 97.81 96 GLU A N 1
ATOM 810 C CA . GLU A 1 96 ? -6.309 -1.607 1.423 1.00 97.81 96 GLU A CA 1
ATOM 811 C C . GLU A 1 96 ? -4.788 -1.446 1.368 1.00 97.81 96 GLU A C 1
ATOM 813 O O . GLU A 1 96 ? -4.200 -0.691 2.151 1.00 97.81 96 GLU A O 1
ATOM 818 N N . ILE A 1 97 ? -4.170 -2.168 0.438 1.00 98.12 97 ILE A N 1
ATOM 819 C CA . ILE A 1 97 ? -2.758 -2.067 0.095 1.00 98.12 97 ILE A CA 1
ATOM 820 C C . ILE A 1 97 ? -2.670 -1.614 -1.357 1.00 98.12 97 ILE A C 1
ATOM 822 O O . ILE A 1 97 ? -3.220 -2.272 -2.239 1.00 98.12 97 ILE A O 1
ATOM 826 N N . GLU A 1 98 ? -1.943 -0.533 -1.595 1.00 98.19 98 GLU A N 1
ATOM 827 C CA . GLU A 1 98 ? -1.678 0.008 -2.921 1.00 98.19 98 GLU A CA 1
ATOM 828 C C . GLU A 1 98 ? -0.169 0.037 -3.166 1.00 98.19 98 GLU A C 1
ATOM 830 O O . GLU A 1 98 ? 0.599 0.571 -2.363 1.00 98.19 98 GLU A O 1
ATOM 835 N N . ILE A 1 99 ? 0.266 -0.556 -4.272 1.00 97.81 99 ILE A N 1
ATOM 836 C CA . ILE A 1 99 ? 1.663 -0.597 -4.698 1.00 97.81 99 ILE A CA 1
ATOM 837 C C . ILE A 1 99 ? 1.772 0.219 -5.976 1.00 97.81 99 ILE A C 1
ATOM 839 O O . ILE A 1 99 ? 1.114 -0.102 -6.963 1.00 97.81 99 ILE A O 1
ATOM 843 N N . TYR A 1 100 ? 2.609 1.249 -5.971 1.00 96.19 100 TYR A N 1
ATOM 844 C CA . TYR A 1 100 ? 2.678 2.221 -7.058 1.00 96.19 100 TYR A CA 1
ATOM 845 C C . TYR A 1 100 ? 4.119 2.662 -7.341 1.00 96.19 100 TYR A C 1
ATOM 847 O O . TYR A 1 100 ? 5.050 2.375 -6.583 1.00 96.19 100 TYR A O 1
ATOM 855 N N . GLY A 1 101 ? 4.291 3.384 -8.451 1.00 92.94 101 GLY A N 1
ATOM 856 C CA . GLY A 1 101 ? 5.595 3.836 -8.944 1.00 92.94 101 GLY A CA 1
ATOM 857 C C . GLY A 1 101 ? 6.226 2.889 -9.966 1.00 92.94 101 GLY A C 1
ATOM 858 O O . GLY A 1 101 ? 7.302 3.178 -10.479 1.00 92.94 101 GLY A O 1
ATOM 859 N N . ILE A 1 102 ? 5.558 1.793 -10.327 1.00 94.56 102 ILE A N 1
ATOM 860 C CA . ILE A 1 102 ? 6.101 0.768 -11.217 1.00 94.56 102 ILE A CA 1
ATOM 861 C C . ILE A 1 102 ? 6.050 1.263 -12.666 1.00 94.56 102 ILE A C 1
ATOM 863 O O . ILE A 1 102 ? 5.002 1.284 -13.301 1.00 94.56 102 ILE A O 1
ATOM 867 N N . LYS A 1 103 ? 7.206 1.631 -13.222 1.00 91.56 103 LYS A N 1
ATOM 868 C CA . LYS A 1 103 ? 7.332 2.079 -14.624 1.00 91.56 103 LYS A CA 1
ATOM 869 C C . LYS A 1 103 ? 7.764 0.971 -15.583 1.00 91.56 103 LYS A C 1
ATOM 871 O O . LYS A 1 103 ? 7.821 1.189 -16.793 1.00 91.56 103 LYS A O 1
ATOM 876 N N . GLN A 1 104 ? 8.086 -0.208 -15.058 1.00 89.38 104 GLN A N 1
ATOM 877 C CA . GLN A 1 104 ? 8.536 -1.353 -15.837 1.00 89.38 104 GLN A CA 1
ATOM 878 C C . GLN A 1 104 ? 7.798 -2.617 -15.397 1.00 89.38 104 GLN A C 1
ATOM 880 O O . GLN A 1 104 ? 7.743 -2.946 -14.215 1.00 89.38 104 GLN A O 1
ATOM 885 N N . LEU A 1 105 ? 7.255 -3.332 -16.374 1.00 89.00 105 LEU A N 1
ATOM 886 C CA . LEU A 1 105 ? 6.579 -4.615 -16.227 1.00 89.00 105 LEU A CA 1
ATOM 887 C C . LEU A 1 105 ? 7.328 -5.679 -17.050 1.00 89.00 105 LEU A C 1
ATOM 889 O O . LEU A 1 105 ? 8.168 -5.334 -17.888 1.00 89.00 105 LEU A O 1
ATOM 893 N N . PRO A 1 106 ? 7.036 -6.979 -16.869 1.00 86.38 106 PRO A N 1
ATOM 894 C CA . PRO A 1 106 ? 7.552 -8.016 -17.758 1.00 86.38 106 PRO A CA 1
ATOM 895 C C . PRO A 1 106 ? 7.281 -7.672 -19.228 1.00 86.38 106 PRO A C 1
ATOM 897 O O . PRO A 1 106 ? 6.134 -7.499 -19.633 1.00 86.38 106 PRO A O 1
ATOM 900 N N . GLY A 1 107 ? 8.347 -7.526 -20.016 1.00 85.25 107 GLY A N 1
ATOM 901 C CA . GLY A 1 107 ? 8.263 -7.223 -21.448 1.00 85.25 107 GLY A CA 1
ATOM 902 C C . GLY A 1 107 ? 7.807 -5.803 -21.816 1.00 85.25 107 GLY A C 1
ATOM 903 O O . GLY A 1 107 ? 7.748 -5.498 -23.001 1.00 85.25 107 GLY A O 1
ATOM 904 N N . CYS A 1 108 ? 7.515 -4.922 -20.851 1.00 85.94 108 CYS A N 1
ATOM 905 C CA . CYS A 1 108 ? 6.998 -3.573 -21.114 1.00 85.94 108 CYS A CA 1
ATOM 906 C C . CYS A 1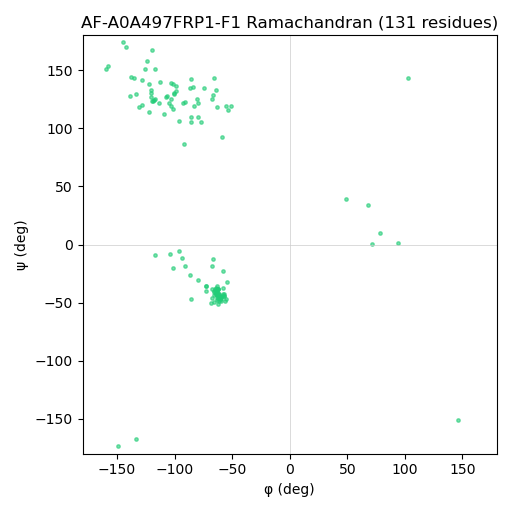 108 ? 7.704 -2.519 -20.248 1.00 85.94 108 CYS A C 1
ATOM 908 O O . CYS A 1 108 ? 7.981 -2.747 -19.072 1.00 85.94 108 CYS A O 1
ATOM 910 N N . LYS A 1 109 ? 7.951 -1.325 -20.792 1.00 88.12 109 LYS A N 1
ATOM 911 C CA . LYS A 1 109 ? 8.440 -0.174 -20.019 1.00 88.12 109 LYS A CA 1
ATOM 912 C C . LYS A 1 109 ? 7.724 1.098 -20.449 1.00 88.12 109 LYS A C 1
ATOM 914 O O . LYS A 1 109 ? 7.447 1.275 -21.635 1.00 88.12 109 LYS A O 1
ATOM 919 N N . LEU A 1 110 ? 7.459 1.980 -19.495 1.00 86.19 110 LEU A N 1
ATOM 920 C CA . LEU A 1 110 ? 6.943 3.311 -19.768 1.00 86.19 110 LEU A CA 1
ATOM 921 C C . LEU A 1 110 ? 8.027 4.117 -20.495 1.00 86.19 110 LEU A C 1
ATOM 923 O O . LE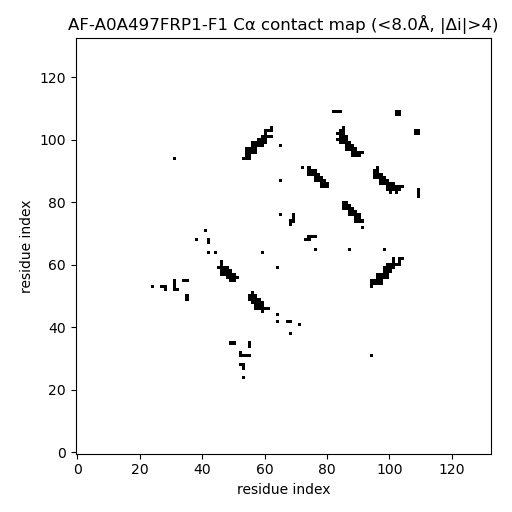U A 1 110 ? 9.160 4.218 -20.020 1.00 86.19 110 LEU A O 1
ATOM 927 N N . VAL A 1 111 ? 7.686 4.667 -21.657 1.00 85.38 111 VAL A N 1
ATOM 928 C CA . VAL A 1 111 ? 8.578 5.511 -22.460 1.00 85.38 111 VAL A CA 1
ATOM 929 C C . VAL A 1 111 ? 7.943 6.886 -22.648 1.00 85.38 111 VAL A C 1
ATOM 931 O O . VAL A 1 111 ? 6.756 6.953 -22.977 1.00 85.38 111 VAL A O 1
ATOM 934 N N . PRO A 1 112 ? 8.692 7.984 -22.446 1.00 81.31 112 PRO A N 1
ATOM 935 C CA . PRO A 1 112 ? 8.169 9.313 -22.714 1.00 81.31 112 PRO A CA 1
ATOM 936 C C . PRO A 1 112 ? 7.879 9.448 -24.213 1.00 81.31 112 PRO A C 1
ATOM 938 O O . PRO A 1 112 ? 8.703 9.076 -25.050 1.00 81.31 112 PRO A O 1
ATOM 941 N N . LYS A 1 113 ? 6.702 9.976 -24.553 1.00 82.69 113 LYS A N 1
ATOM 942 C CA . LYS A 1 113 ? 6.341 10.342 -25.925 1.00 82.69 113 LYS A CA 1
ATOM 943 C C . LYS A 1 113 ? 6.062 11.834 -25.980 1.00 82.69 113 LYS A C 1
ATOM 945 O O . LYS A 1 113 ? 5.196 12.326 -25.263 1.00 82.69 113 LYS A O 1
ATOM 950 N N . THR A 1 114 ? 6.779 12.530 -26.849 1.00 79.19 114 THR A N 1
ATOM 951 C CA . THR A 1 114 ? 6.510 13.932 -27.168 1.00 79.19 114 THR A CA 1
ATOM 952 C C . THR A 1 114 ? 5.470 13.986 -28.280 1.00 79.19 114 THR A C 1
ATOM 954 O O . THR A 1 114 ? 5.572 13.243 -29.257 1.00 79.19 114 THR A O 1
ATOM 957 N N . ARG A 1 115 ? 4.467 14.856 -28.144 1.00 78.19 115 ARG A N 1
ATOM 958 C CA . ARG A 1 115 ? 3.498 15.146 -29.205 1.00 78.19 115 ARG A CA 1
ATOM 959 C C . ARG A 1 115 ? 3.585 16.626 -29.553 1.00 78.19 115 ARG A C 1
ATOM 961 O O . ARG A 1 115 ? 3.398 17.461 -28.676 1.00 78.19 115 ARG A O 1
ATOM 968 N N . THR A 1 116 ? 3.841 16.934 -30.820 1.00 80.50 116 THR A N 1
ATOM 969 C CA . THR A 1 116 ? 3.712 18.295 -31.351 1.00 80.50 116 THR A CA 1
ATOM 970 C C . THR A 1 116 ? 2.241 18.554 -31.651 1.00 80.50 116 THR A C 1
ATOM 972 O O . THR A 1 116 ? 1.607 17.764 -32.355 1.00 80.50 116 THR A O 1
ATOM 975 N N . VAL A 1 117 ? 1.687 19.622 -31.084 1.00 81.06 117 VAL A N 1
ATOM 976 C CA . VAL A 1 117 ? 0.319 20.076 -31.355 1.00 81.06 117 VAL A CA 1
ATOM 977 C C . VAL A 1 117 ? 0.424 21.303 -32.252 1.00 81.06 117 VAL A C 1
ATOM 979 O O . VAL A 1 117 ? 1.101 22.263 -31.902 1.00 81.06 117 VAL A O 1
ATOM 982 N N . THR A 1 118 ? -0.190 21.246 -33.432 1.00 78.75 118 THR A N 1
ATOM 983 C CA . THR A 1 118 ? -0.334 22.417 -34.301 1.00 78.75 118 THR A CA 1
ATOM 984 C C . THR A 1 118 ? -1.587 23.159 -33.866 1.00 78.75 118 THR A C 1
ATOM 986 O O . THR A 1 118 ? -2.692 22.651 -34.044 1.00 78.75 118 THR A O 1
ATOM 989 N N . GLU A 1 119 ? -1.411 24.333 -33.270 1.00 80.50 119 GLU A N 1
ATOM 990 C CA . GLU A 1 119 ? -2.510 25.222 -32.902 1.00 80.50 119 GLU A CA 1
ATOM 991 C C . GLU A 1 119 ? -2.625 26.327 -33.954 1.00 80.50 119 GLU A C 1
ATOM 993 O O . GLU A 1 119 ? -1.633 26.946 -34.340 1.00 80.50 119 GLU A O 1
ATOM 998 N N . THR A 1 120 ? -3.836 26.542 -34.466 1.00 83.50 120 THR A N 1
ATOM 999 C CA . THR A 1 120 ? -4.140 27.646 -35.379 1.00 83.50 120 THR A CA 1
ATOM 1000 C C . THR A 1 120 ? -4.876 28.715 -34.595 1.00 83.50 120 THR A C 1
ATOM 1002 O O . THR A 1 120 ? -5.965 28.466 -34.079 1.00 83.50 120 THR A O 1
ATOM 1005 N N . TYR A 1 121 ? -4.287 29.905 -34.526 1.00 78.56 121 TYR A N 1
ATOM 1006 C CA . TYR A 1 121 ? -4.916 31.086 -33.953 1.00 78.56 121 TYR A CA 1
ATOM 1007 C C . TYR A 1 121 ? -5.177 32.091 -35.063 1.00 78.56 121 TYR A C 1
ATOM 1009 O O . TYR A 1 121 ? -4.352 32.265 -35.960 1.00 78.56 121 TYR A O 1
ATOM 1017 N N . TYR A 1 122 ? -6.330 32.741 -34.993 1.00 84.19 122 TYR A N 1
ATOM 1018 C CA . TYR A 1 122 ? -6.699 33.809 -35.906 1.00 84.19 122 TYR A CA 1
ATOM 1019 C C . TYR A 1 122 ? -6.511 35.135 -35.179 1.00 84.19 122 TYR A C 1
ATOM 1021 O O . TYR A 1 122 ? -7.054 35.330 -34.092 1.00 84.19 122 TYR A O 1
ATOM 1029 N N . GLU A 1 123 ? -5.738 36.032 -35.777 1.00 84.56 123 GLU A N 1
ATOM 1030 C CA . GLU A 1 123 ? -5.600 37.413 -35.330 1.00 84.56 123 GLU A CA 1
ATOM 1031 C C . GLU A 1 123 ? -6.455 38.313 -36.228 1.00 84.56 123 GLU A C 1
ATOM 1033 O O . GLU A 1 123 ? -6.497 38.127 -37.448 1.00 84.56 123 GLU A O 1
ATOM 1038 N N . ILE A 1 124 ? -7.158 39.278 -35.631 1.00 77.44 124 ILE A N 1
ATOM 1039 C CA . ILE A 1 124 ? -7.845 40.323 -36.394 1.00 77.44 124 ILE A CA 1
ATOM 1040 C C . ILE A 1 124 ? -6.793 41.353 -36.794 1.00 77.44 124 ILE A C 1
ATOM 1042 O O . ILE A 1 124 ? -6.302 42.101 -35.953 1.00 77.44 124 ILE A O 1
ATOM 1046 N N . VAL A 1 125 ? -6.476 41.401 -38.085 1.00 80.50 125 VAL A N 1
ATOM 1047 C CA . VAL A 1 125 ? -5.623 42.440 -38.665 1.00 80.50 125 VAL A CA 1
ATOM 1048 C C . VAL A 1 125 ? -6.521 43.461 -39.355 1.00 80.50 125 VAL A C 1
ATOM 1050 O O . VAL A 1 125 ? -7.220 43.131 -40.312 1.00 80.50 125 VAL A O 1
ATOM 1053 N N . CYS A 1 126 ? -6.512 44.703 -38.874 1.00 78.56 126 CYS A N 1
ATOM 1054 C CA . CYS A 1 126 ? -7.159 45.814 -39.566 1.00 78.56 126 CYS A CA 1
ATOM 1055 C C . CYS A 1 126 ? -6.198 46.349 -40.635 1.00 78.56 126 CYS A C 1
ATOM 1057 O O . CYS A 1 126 ? -5.092 46.780 -40.310 1.00 78.56 126 CYS A O 1
ATOM 1059 N N . GLY A 1 127 ? -6.600 46.298 -41.908 1.00 67.62 127 GLY A N 1
ATOM 1060 C CA . GLY A 1 127 ? -5.843 46.913 -42.997 1.00 67.62 127 GLY A CA 1
ATOM 1061 C C . GLY A 1 127 ? -5.847 48.430 -42.841 1.00 67.62 127 GLY A C 1
ATOM 1062 O O . GLY A 1 127 ? -6.909 49.019 -42.655 1.00 67.62 127 GLY A O 1
ATOM 1063 N N . GLY A 1 128 ? -4.669 49.053 -42.889 1.00 60.69 128 GLY A N 1
ATOM 1064 C CA . GLY A 1 128 ? -4.582 50.502 -43.017 1.00 60.69 128 GLY A CA 1
ATOM 1065 C C . GLY A 1 128 ? -5.193 50.900 -44.353 1.00 60.69 128 GLY A C 1
ATOM 1066 O O . GLY A 1 128 ? -4.715 50.455 -45.398 1.00 60.69 128 GLY A O 1
ATOM 1067 N N . GLU A 1 129 ? -6.260 51.696 -44.320 1.00 54.69 129 GLU A N 1
ATOM 1068 C CA . GLU A 1 129 ? -6.633 52.485 -45.486 1.00 54.69 129 GLU A CA 1
ATOM 1069 C C . GLU A 1 129 ? -5.401 53.313 -45.847 1.00 54.69 129 GLU A C 1
ATOM 1071 O O . GLU A 1 129 ? -4.850 54.039 -45.021 1.00 54.69 129 GLU A O 1
ATOM 1076 N N . SER A 1 130 ? -4.893 53.093 -47.056 1.00 56.34 130 SER A N 1
ATOM 1077 C CA . SER A 1 130 ? -3.906 53.965 -47.662 1.00 56.34 130 SER A CA 1
ATOM 1078 C C . SER A 1 130 ? -4.465 55.382 -47.623 1.00 56.34 130 SER A C 1
ATOM 1080 O O . SER A 1 130 ? -5.482 55.632 -48.272 1.00 56.34 130 SER A O 1
ATOM 1082 N N . ASP A 1 131 ? -3.807 56.278 -46.888 1.00 56.97 131 ASP A N 1
ATOM 1083 C CA . ASP A 1 131 ? -3.961 57.716 -47.076 1.00 56.97 131 ASP A CA 1
ATOM 1084 C C . ASP A 1 131 ? -3.571 58.014 -48.532 1.00 56.97 131 ASP A C 1
ATOM 1086 O O . ASP A 1 131 ? -2.393 58.118 -48.880 1.00 56.97 131 ASP A O 1
ATOM 1090 N N . ALA A 1 132 ? -4.573 58.016 -49.409 1.00 55.12 132 ALA A N 1
ATOM 1091 C CA . ALA A 1 132 ? -4.465 58.510 -50.765 1.00 55.12 132 ALA A CA 1
ATOM 1092 C C . ALA A 1 132 ? -4.713 60.021 -50.712 1.00 55.12 132 ALA A C 1
ATOM 1094 O O . ALA A 1 132 ? -5.853 60.429 -50.504 1.00 55.12 132 ALA A O 1
ATOM 1095 N N . ASP A 1 133 ? -3.610 60.761 -50.863 1.00 46.44 133 ASP A N 1
ATOM 1096 C CA . ASP A 1 133 ? -3.439 62.167 -51.278 1.00 46.44 133 ASP A CA 1
ATOM 1097 C C . ASP A 1 133 ? -4.378 63.253 -50.710 1.00 46.44 133 ASP A C 1
ATOM 1099 O O . ASP A 1 133 ? -5.572 63.321 -51.083 1.00 46.44 133 ASP A O 1
#

Foldseek 3Di:
DPVVVVVVVVVVVVVVVVVVVVVVLVVLQVVQVVVQVVLVVQDPDDWPDWDDRNATETEHQDPCSLVSCCVVQVWDWDWDADLQGIKTWTDDPRHIYIYDNHQDDVVDGRDDDDDDDDDDDDDDDDDDDPPDD

Nearest PDB structures (foldseek):
  4bn0-assembly2_D  TM=8.088E-01  e=4.862E-01  Helicobacter pylori 26695
  4bmx-assembly1_A  TM=7.926E-01  e=8.730E-01  Helicobacter pylori 26695
  4pav-assembly2_B  TM=6.003E-01  e=6.306E-01  Staphylococcus aureus
  8axp-assembly1_B  TM=5.051E-01  e=1.717E-01  Neisseria gonorrhoeae
  4pav-assembly4_D  TM=6.376E-01  e=1.132E+00  Staphylococcus aureus

Radius of gyration: 28.39 Å; Cα contacts (8 Å, |Δi|>4): 144; chains: 1; bounding box: 54×77×83 Å

Secondary structure (DSSP, 8-state):
--HHHHHHHHHHHHHHHHHHHHHHHHHHHHHHHHHHHHHHHH--S--SEEE-SSSEEEE-S-THHHHHHHHHHTPPPEEEE-SS-EEEEEEETTEEEEEEEE-EETTEE---------------PPPPPP---

Mean predicted aligned error: 9.92 Å

pLDDT: mean 88.82, std 10.49, range [46.44, 98.19]